Protein AF-A0A3D5SHC4-F1 (afdb_monomer_lite)

Secondary structure (DSSP, 8-state):
------S----SEEESSTT-S-EEE-TTTTT--HHHHHHHHHHTT------GGGT-TTSHHHHIIIIIHHHHHHH---

Foldseek 3Di:
DPPCPDPDDDDQWDAPDVPHPHIDHNPCPPPHDPVNVVVVCVVVVNDDDDDPVCCDPVDPVNCCVPPVVVVVCVVVVD

Structure (mmCIF, N/CA/C/O backbone):
data_AF-A0A3D5SHC4-F1
#
_entry.id   AF-A0A3D5SHC4-F1
#
loop_
_atom_site.group_PDB
_atom_site.id
_atom_site.type_symbol
_atom_site.label_atom_id
_atom_site.label_alt_id
_atom_site.label_comp_id
_atom_site.label_asym_id
_atom_site.label_entity_id
_atom_site.label_seq_id
_atom_site.pdbx_PDB_ins_code
_atom_site.Cartn_x
_atom_site.Cartn_y
_atom_site.Cartn_z
_atom_site.occupancy
_atom_site.B_iso_or_equiv
_atom_site.auth_seq_id
_atom_site.auth_comp_id
_atom_site.auth_asym_id
_atom_site.auth_atom_id
_atom_site.pdbx_PDB_model_num
ATOM 1 N N . MET A 1 1 ? 12.451 13.003 15.508 1.00 32.91 1 MET A N 1
ATOM 2 C CA . MET A 1 1 ? 11.540 12.254 16.406 1.00 32.91 1 MET A CA 1
ATOM 3 C C . MET A 1 1 ? 11.101 10.959 15.731 1.00 32.91 1 MET A C 1
ATOM 5 O O . MET A 1 1 ? 10.284 10.997 14.821 1.00 32.91 1 MET A O 1
ATOM 9 N N . TYR A 1 2 ? 11.677 9.819 16.119 1.00 41.12 2 TYR A N 1
ATOM 10 C CA . TYR A 1 2 ? 11.235 8.502 15.646 1.00 41.12 2 TYR A CA 1
ATOM 11 C C . TYR A 1 2 ? 9.920 8.155 16.357 1.00 41.12 2 TYR A C 1
ATOM 13 O O . TYR A 1 2 ? 9.884 8.093 17.586 1.00 41.12 2 TYR A O 1
ATOM 21 N N . LYS A 1 3 ? 8.830 7.983 15.606 1.00 45.69 3 LYS A N 1
ATOM 22 C CA . LYS A 1 3 ? 7.507 7.655 16.151 1.00 45.69 3 LYS A CA 1
ATOM 23 C C . LYS A 1 3 ? 7.547 6.221 16.695 1.00 45.69 3 LYS A C 1
ATOM 25 O O . LYS A 1 3 ? 7.349 5.274 15.943 1.00 45.69 3 LYS A O 1
ATOM 30 N N . ARG A 1 4 ? 7.841 6.049 17.989 1.00 39.59 4 ARG A N 1
ATOM 31 C CA . ARG A 1 4 ? 7.695 4.765 18.694 1.00 39.59 4 ARG A CA 1
ATOM 32 C C . ARG A 1 4 ? 6.208 4.496 18.937 1.00 39.59 4 ARG A C 1
ATOM 34 O O . ARG A 1 4 ? 5.708 4.680 20.039 1.00 39.59 4 ARG A O 1
ATOM 41 N N . GLN A 1 5 ? 5.483 4.112 17.893 1.00 51.97 5 GLN A N 1
ATOM 42 C CA . GLN A 1 5 ? 4.282 3.303 18.092 1.00 51.97 5 GLN A CA 1
ATOM 43 C C . GLN A 1 5 ? 4.773 1.887 18.403 1.00 51.97 5 GLN A C 1
ATOM 45 O O . GLN A 1 5 ? 5.757 1.449 17.809 1.00 51.97 5 GLN A O 1
ATOM 50 N N . GLY A 1 6 ? 4.181 1.239 19.409 1.00 53.28 6 GLY A N 1
ATOM 51 C CA . GLY A 1 6 ? 4.609 -0.077 19.887 1.00 53.28 6 GLY A CA 1
ATOM 52 C C . GLY A 1 6 ? 4.706 -1.125 18.774 1.00 53.28 6 GLY A C 1
ATOM 53 O O . GLY A 1 6 ? 4.253 -0.905 17.656 1.00 53.28 6 GLY A O 1
ATOM 54 N N . LEU A 1 7 ? 5.270 -2.286 19.110 1.00 56.59 7 LEU A N 1
ATOM 55 C CA . LEU A 1 7 ? 5.584 -3.432 18.233 1.00 56.59 7 LEU A CA 1
ATOM 56 C C . LEU A 1 7 ? 4.427 -3.981 17.367 1.00 56.59 7 LEU A C 1
ATOM 58 O O . LEU A 1 7 ? 4.610 -4.956 16.645 1.00 56.59 7 LEU A O 1
ATOM 62 N N . SER A 1 8 ? 3.237 -3.393 17.421 1.00 59.91 8 SER A N 1
ATOM 63 C CA . SER A 1 8 ? 2.112 -3.792 16.593 1.00 59.91 8 SER A CA 1
ATOM 64 C C . SER A 1 8 ? 2.164 -3.045 15.258 1.00 59.91 8 SER A C 1
ATOM 66 O O . SER A 1 8 ? 1.877 -1.848 15.177 1.00 59.91 8 SER A O 1
ATOM 68 N N . GLY A 1 9 ? 2.559 -3.759 14.201 1.00 66.50 9 GLY A N 1
ATOM 69 C CA . GLY A 1 9 ? 2.395 -3.299 12.824 1.00 66.50 9 GLY A CA 1
ATOM 70 C C . GLY A 1 9 ? 0.920 -3.036 12.476 1.00 66.50 9 GLY A C 1
ATOM 71 O O . GLY A 1 9 ? 0.020 -3.273 13.286 1.00 66.50 9 GLY A O 1
ATOM 72 N N . PRO A 1 10 ? 0.624 -2.524 11.272 1.00 73.69 10 PRO A N 1
ATOM 73 C CA . PRO A 1 10 ? -0.759 -2.323 10.860 1.00 73.69 10 PRO A CA 1
ATOM 74 C C . PRO A 1 10 ? -1.525 -3.659 10.907 1.00 73.69 10 PRO A C 1
ATOM 76 O O . PRO A 1 10 ? -1.121 -4.632 10.281 1.00 73.69 10 PRO A O 1
ATOM 79 N N . SER A 1 11 ? -2.627 -3.706 11.660 1.00 82.62 11 SER A N 1
ATOM 80 C CA . SER A 1 11 ? -3.567 -4.836 11.650 1.00 82.62 11 SER A CA 1
ATOM 81 C C . SER A 1 11 ? -4.519 -4.722 10.446 1.00 82.62 11 SER A C 1
ATOM 83 O O . SER A 1 11 ? -4.929 -3.595 10.120 1.00 82.62 11 SER A O 1
ATOM 85 N N . PRO A 1 12 ? -4.918 -5.843 9.805 1.00 84.75 12 PRO A N 1
ATOM 86 C CA . PRO A 1 12 ? -5.922 -5.848 8.738 1.00 84.75 12 PRO A CA 1
ATOM 87 C C . PRO A 1 12 ? -7.259 -5.233 9.161 1.00 84.75 12 PRO A C 1
ATOM 89 O O . PRO A 1 12 ? -7.912 -4.578 8.353 1.00 84.75 12 PRO A O 1
ATOM 92 N N . VAL A 1 13 ? -7.648 -5.398 10.428 1.00 89.75 13 VAL A N 1
ATOM 93 C CA . VAL A 1 13 ? -8.854 -4.796 11.009 1.00 89.75 13 VAL A CA 1
ATOM 94 C C . VAL A 1 13 ? -8.509 -4.222 12.378 1.00 89.75 13 VAL A C 1
ATOM 96 O O . VAL A 1 13 ? -7.901 -4.897 13.210 1.00 89.75 13 VAL A O 1
ATOM 99 N N . ARG A 1 14 ? -8.883 -2.965 12.618 1.00 89.38 14 ARG A N 1
ATOM 100 C CA . ARG A 1 14 ? -8.777 -2.312 13.933 1.00 89.38 14 ARG A CA 1
ATOM 101 C C . ARG A 1 14 ? -9.859 -1.242 14.091 1.00 89.38 14 ARG A C 1
ATOM 103 O O . ARG A 1 14 ? -10.308 -0.729 13.068 1.00 89.38 14 ARG A O 1
ATOM 110 N N . PRO A 1 15 ? -10.259 -0.861 15.315 1.00 90.31 15 PRO A N 1
ATOM 111 C CA . PRO A 1 15 ? -11.075 0.337 15.495 1.00 90.31 15 PRO A CA 1
ATOM 112 C C . PRO A 1 15 ? -10.314 1.570 14.978 1.00 90.31 15 PRO A C 1
ATOM 114 O O . PRO A 1 15 ? -9.074 1.611 15.043 1.00 90.31 15 PRO A O 1
ATOM 117 N N . LEU A 1 16 ? -11.051 2.528 14.407 1.00 88.44 16 LEU A N 1
ATOM 118 C CA . LEU A 1 16 ? -10.493 3.757 13.834 1.00 88.44 16 LEU A CA 1
ATOM 119 C C . LEU A 1 16 ? -9.723 4.539 14.905 1.00 88.44 16 LEU A C 1
ATOM 121 O O . LEU A 1 16 ? -8.552 4.847 14.710 1.00 88.44 16 LEU A O 1
ATOM 125 N N . GLU A 1 17 ? -10.356 4.712 16.062 1.00 88.81 17 GLU A N 1
ATOM 126 C CA . GLU A 1 17 ? -9.789 5.267 17.292 1.00 88.81 17 GLU A CA 1
ATOM 127 C C . GLU A 1 17 ? -10.128 4.350 18.483 1.00 88.81 17 GLU A C 1
ATOM 129 O O . GLU A 1 17 ? -11.076 3.561 18.389 1.00 88.81 17 GLU A O 1
ATOM 134 N N . PRO A 1 18 ? -9.384 4.400 19.604 1.00 86.06 18 PRO A N 1
ATOM 135 C CA . PRO A 1 18 ? -9.718 3.627 20.800 1.00 86.06 18 PRO A CA 1
ATOM 136 C C . PRO A 1 18 ? -11.167 3.879 21.246 1.00 86.06 18 PRO A C 1
ATOM 138 O O . PRO A 1 18 ? -11.564 5.021 21.447 1.00 86.06 18 PRO A O 1
ATOM 141 N N . GLY A 1 19 ? -11.963 2.815 21.381 1.00 88.25 19 GLY A N 1
ATOM 142 C CA . GLY A 1 19 ? -13.377 2.909 21.773 1.00 88.25 19 GLY A CA 1
ATOM 143 C C . GLY A 1 19 ? -14.352 3.288 20.651 1.00 88.25 19 GLY A C 1
ATOM 144 O O . GLY A 1 19 ? -15.547 3.378 20.904 1.00 88.25 19 GLY A O 1
ATOM 145 N N . SER A 1 20 ? -13.884 3.482 19.414 1.00 91.44 20 SER A N 1
ATOM 146 C CA . SER A 1 20 ? -14.770 3.724 18.273 1.00 91.44 20 SER A CA 1
ATOM 147 C C . SER A 1 20 ? -15.476 2.441 17.822 1.00 91.44 20 SER A C 1
ATOM 149 O O . SER A 1 20 ? -14.841 1.395 17.667 1.00 91.44 20 SER A O 1
ATOM 151 N N . GLU A 1 2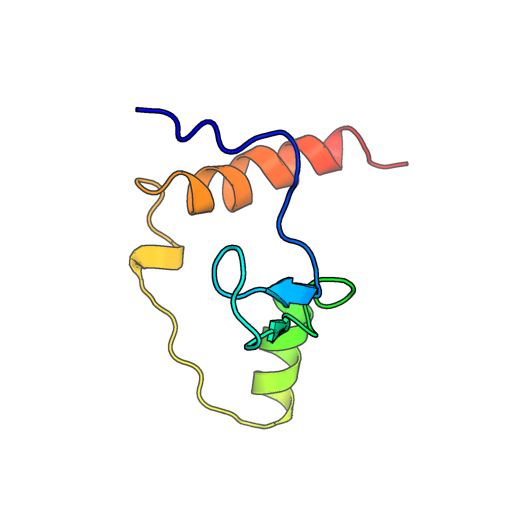1 ? -16.772 2.538 17.523 1.00 92.44 21 GLU A N 1
ATOM 152 C CA . GLU A 1 21 ? -17.534 1.475 16.851 1.00 92.44 21 GLU A CA 1
ATOM 153 C C . GLU A 1 21 ? -17.129 1.311 15.375 1.00 92.44 21 GLU A C 1
ATOM 155 O O . GLU A 1 21 ? -17.319 0.249 14.774 1.00 92.44 21 GLU A O 1
ATOM 160 N N . ILE A 1 22 ? -16.525 2.350 14.786 1.00 93.06 22 ILE A N 1
ATOM 161 C CA . ILE A 1 22 ? -16.090 2.355 13.392 1.00 93.06 22 ILE A CA 1
ATOM 162 C C . ILE A 1 22 ? -14.799 1.548 13.261 1.00 93.06 22 ILE A C 1
ATOM 164 O O . ILE A 1 22 ? -13.779 1.835 13.895 1.00 93.06 22 ILE A O 1
ATOM 168 N N . LYS A 1 23 ? -14.823 0.548 12.377 1.00 92.50 23 LYS A N 1
ATOM 169 C CA . LYS A 1 23 ? -13.672 -0.308 12.074 1.00 92.50 23 LYS A CA 1
ATOM 170 C C . LYS A 1 23 ? -12.959 0.174 10.814 1.00 92.50 23 LYS A C 1
ATOM 172 O O . LYS A 1 23 ? -13.563 0.305 9.755 1.00 92.50 23 LYS A O 1
ATOM 177 N N . LEU A 1 24 ? -11.648 0.361 10.915 1.00 91.31 24 LEU A N 1
ATOM 178 C CA . LEU A 1 24 ? -10.760 0.578 9.783 1.00 91.31 24 LEU A CA 1
ATOM 179 C C . LEU A 1 24 ? -10.271 -0.770 9.250 1.00 91.31 24 LEU A C 1
ATOM 181 O O . LEU A 1 24 ? -9.487 -1.467 9.904 1.00 91.31 24 LEU A O 1
ATOM 185 N N . ILE A 1 25 ? -10.729 -1.112 8.049 1.00 91.44 25 ILE A N 1
ATOM 186 C CA . ILE A 1 25 ? -10.418 -2.368 7.365 1.00 91.44 25 ILE A CA 1
ATOM 187 C C . ILE A 1 25 ? -9.402 -2.087 6.253 1.00 91.44 25 ILE A C 1
ATOM 189 O O . ILE A 1 25 ? -9.548 -1.138 5.485 1.00 91.44 25 ILE A O 1
ATOM 193 N N . ARG A 1 26 ? -8.364 -2.921 6.157 1.00 90.81 26 ARG A N 1
ATOM 194 C CA . ARG A 1 26 ? -7.336 -2.895 5.106 1.00 90.81 26 ARG A CA 1
ATOM 195 C C . ARG A 1 26 ? -7.307 -4.249 4.386 1.00 90.81 26 ARG A C 1
ATOM 197 O O . ARG A 1 26 ? -6.413 -5.052 4.657 1.00 90.81 26 ARG A O 1
ATOM 204 N N . PRO A 1 27 ? -8.254 -4.518 3.468 1.00 89.75 27 PRO A N 1
ATOM 205 C CA . PRO A 1 27 ? -8.433 -5.846 2.866 1.00 89.75 27 PRO A CA 1
ATOM 206 C C . PRO A 1 27 ? -7.190 -6.360 2.131 1.00 89.75 27 PRO A C 1
ATOM 208 O O . PRO A 1 27 ? -6.931 -7.557 2.075 1.00 89.75 27 PRO A O 1
ATOM 211 N N . LEU A 1 28 ? -6.407 -5.433 1.582 1.00 91.00 28 LEU A N 1
ATOM 212 C CA . LEU A 1 28 ? -5.236 -5.718 0.761 1.00 91.00 28 LEU A CA 1
ATOM 213 C C . LEU A 1 28 ? -3.965 -5.986 1.582 1.00 91.00 28 LEU A C 1
ATOM 215 O O . LEU A 1 28 ? -2.961 -6.409 1.024 1.00 91.00 28 LEU A O 1
ATOM 219 N N . LEU A 1 29 ? -3.984 -5.758 2.899 1.00 88.00 29 LEU A N 1
ATOM 220 C CA . LEU A 1 29 ? -2.768 -5.779 3.717 1.00 88.00 29 LEU A CA 1
ATOM 221 C C . LEU A 1 29 ? -2.137 -7.172 3.850 1.00 88.00 29 LEU A C 1
ATOM 223 O O . LEU A 1 29 ? -0.922 -7.276 3.982 1.00 88.00 29 LEU A O 1
ATOM 227 N N . ALA A 1 30 ? -2.957 -8.224 3.854 1.00 84.62 30 ALA A N 1
ATOM 228 C CA . ALA A 1 30 ? -2.500 -9.583 4.142 1.00 84.62 30 ALA A CA 1
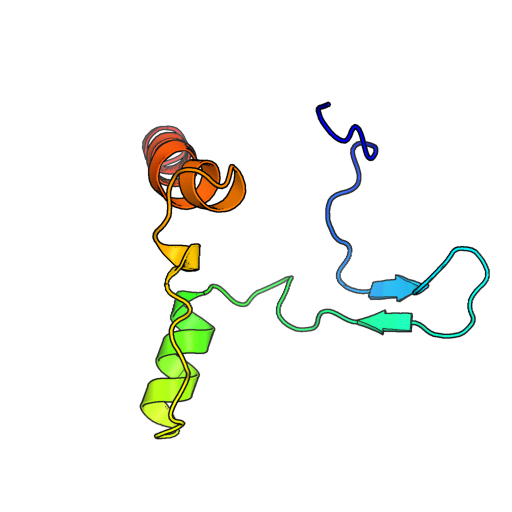ATOM 229 C C . ALA A 1 30 ? -1.857 -10.285 2.936 1.00 84.62 30 ALA A C 1
ATOM 231 O O . ALA A 1 30 ? -0.995 -11.140 3.120 1.00 84.62 30 ALA A O 1
ATOM 232 N N . TRP A 1 31 ? -2.281 -9.950 1.717 1.00 85.56 31 TRP A N 1
ATOM 233 C CA . TRP A 1 31 ? -1.927 -10.716 0.519 1.00 85.56 31 TRP A CA 1
ATOM 234 C C . TRP A 1 31 ? -1.415 -9.850 -0.631 1.00 85.56 31 TRP A C 1
ATOM 236 O O . TRP A 1 31 ? -0.529 -10.288 -1.362 1.00 85.56 31 TRP A O 1
ATOM 246 N N . ALA A 1 32 ? -1.939 -8.632 -0.797 1.00 87.38 32 ALA A N 1
ATOM 247 C CA . ALA A 1 32 ? -1.655 -7.842 -1.981 1.00 87.38 32 ALA A CA 1
ATOM 248 C C . ALA A 1 32 ? -0.287 -7.174 -1.868 1.00 87.38 32 ALA A C 1
ATOM 250 O O . ALA A 1 32 ? 0.015 -6.426 -0.933 1.00 87.38 32 ALA A O 1
ATOM 251 N N . ARG A 1 33 ? 0.543 -7.399 -2.878 1.00 86.88 33 ARG A N 1
ATOM 252 C CA . ARG A 1 33 ? 1.764 -6.639 -3.107 1.00 86.88 33 ARG A CA 1
ATOM 253 C C . ARG A 1 33 ? 1.428 -5.429 -3.963 1.00 86.88 33 ARG A C 1
ATOM 255 O O . ARG A 1 33 ? 0.466 -5.411 -4.723 1.00 86.88 33 ARG A O 1
ATOM 262 N N . ARG A 1 34 ? 2.301 -4.423 -3.916 1.00 83.94 34 A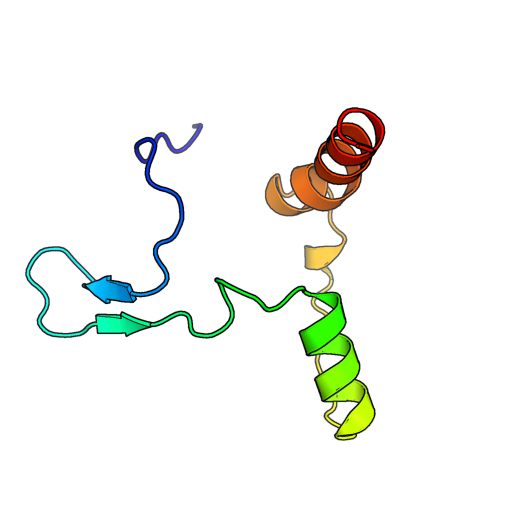RG A N 1
ATOM 263 C CA . ARG A 1 34 ? 2.169 -3.238 -4.774 1.00 83.94 34 ARG A CA 1
ATOM 264 C C . ARG A 1 34 ? 2.077 -3.599 -6.264 1.00 83.94 34 ARG A C 1
ATOM 266 O O . ARG A 1 34 ? 1.279 -3.002 -6.975 1.00 83.94 34 ARG A O 1
ATOM 273 N N . ALA A 1 35 ? 2.863 -4.583 -6.706 1.00 86.19 35 ALA A N 1
ATOM 274 C CA . ALA A 1 35 ? 2.828 -5.064 -8.085 1.00 86.19 35 ALA A CA 1
ATOM 275 C C . ALA A 1 35 ? 1.457 -5.650 -8.464 1.00 86.19 35 ALA A C 1
ATOM 277 O O . ALA A 1 35 ? 1.019 -5.456 -9.591 1.00 86.19 35 ALA A O 1
ATOM 278 N N . ASP A 1 36 ? 0.757 -6.296 -7.525 1.00 90.19 36 ASP A N 1
ATOM 279 C CA . ASP A 1 36 ? -0.568 -6.870 -7.777 1.00 90.19 36 ASP A CA 1
ATOM 280 C C . ASP A 1 36 ? -1.595 -5.761 -8.019 1.00 90.19 36 ASP A C 1
ATOM 282 O O . ASP A 1 36 ? -2.356 -5.820 -8.981 1.00 90.19 36 ASP A O 1
ATOM 286 N N . THR A 1 37 ? -1.568 -4.698 -7.206 1.00 89.31 37 THR A N 1
ATOM 287 C CA . THR A 1 37 ? -2.444 -3.533 -7.405 1.00 89.31 37 THR A CA 1
ATOM 288 C C . THR A 1 37 ? -2.135 -2.798 -8.712 1.00 89.31 37 THR A C 1
ATOM 290 O O . THR A 1 37 ? -3.056 -2.442 -9.439 1.00 89.31 37 THR A O 1
ATOM 293 N N . GLU A 1 38 ? -0.857 -2.592 -9.049 1.00 88.50 38 GLU A N 1
ATOM 294 C CA . GLU A 1 38 ? -0.466 -1.939 -10.310 1.00 88.50 38 GLU A CA 1
ATOM 295 C C . GLU A 1 38 ? -0.875 -2.768 -11.536 1.00 88.50 38 GLU A C 1
ATOM 297 O O . GLU A 1 38 ? -1.421 -2.222 -12.496 1.00 88.50 38 GLU A O 1
ATOM 302 N N . ASN A 1 39 ? -0.660 -4.086 -11.499 1.00 90.38 39 ASN A N 1
ATOM 303 C CA . ASN A 1 39 ? -1.070 -4.995 -12.568 1.00 90.38 39 ASN A CA 1
ATOM 304 C C . ASN A 1 39 ? -2.590 -5.045 -12.714 1.00 90.38 39 ASN A C 1
ATOM 306 O O . ASN A 1 39 ? -3.084 -5.034 -13.839 1.00 90.38 39 ASN A O 1
ATOM 310 N N . TYR A 1 40 ? -3.326 -5.038 -11.600 1.00 92.00 40 TYR A N 1
ATOM 311 C CA . TYR A 1 40 ? -4.781 -4.956 -11.622 1.00 92.00 40 TYR A CA 1
ATOM 312 C C . TYR A 1 40 ? -5.247 -3.679 -12.331 1.00 92.00 40 TYR A C 1
ATOM 314 O O . TYR A 1 40 ? -6.010 -3.771 -13.292 1.00 92.00 40 TYR A O 1
ATOM 322 N N . CYS A 1 41 ? -4.720 -2.507 -11.951 1.00 91.12 41 CYS A N 1
ATOM 323 C CA . CYS A 1 41 ? -5.055 -1.246 -12.619 1.00 91.12 41 CYS A CA 1
ATOM 324 C C . CYS A 1 41 ? -4.732 -1.281 -14.120 1.00 91.12 41 CYS A C 1
ATOM 326 O O . CYS A 1 41 ? -5.564 -0.871 -14.922 1.00 91.12 41 CYS A O 1
ATOM 328 N N . ARG A 1 42 ? -3.571 -1.827 -14.515 1.00 90.38 42 ARG A N 1
ATOM 329 C CA . ARG A 1 42 ? -3.208 -1.995 -15.935 1.00 90.38 42 ARG A CA 1
ATOM 330 C C . ARG A 1 42 ? -4.179 -2.914 -16.676 1.00 90.38 42 ARG A C 1
ATOM 332 O O . ARG A 1 42 ? -4.618 -2.569 -17.766 1.00 90.38 42 ARG A O 1
ATOM 339 N N . SER A 1 43 ? -4.526 -4.061 -16.087 1.00 94.31 43 SER A N 1
ATOM 340 C CA . SER A 1 43 ? -5.442 -5.038 -16.695 1.00 94.31 43 SER A CA 1
ATOM 341 C C . SER A 1 43 ? -6.858 -4.490 -16.869 1.00 94.31 43 SER A C 1
ATOM 343 O O . SER A 1 43 ? -7.528 -4.817 -17.841 1.00 94.31 43 SER A O 1
ATOM 345 N N . MET A 1 44 ? -7.279 -3.616 -15.955 1.00 94.56 44 MET A N 1
ATOM 346 C CA . MET A 1 44 ? -8.588 -2.966 -15.965 1.00 94.56 44 MET A CA 1
ATOM 347 C C . MET A 1 44 ? -8.585 -1.628 -16.713 1.00 94.56 44 MET A C 1
ATOM 349 O O . MET A 1 44 ? -9.600 -0.941 -16.705 1.00 94.56 44 MET A O 1
ATOM 353 N N . GLN A 1 45 ? -7.459 -1.242 -17.328 1.00 93.62 45 GLN A N 1
ATOM 354 C CA . GLN A 1 45 ? -7.285 0.044 -18.018 1.00 93.62 45 GLN A CA 1
ATOM 355 C C . GLN A 1 45 ? -7.673 1.253 -17.144 1.00 93.62 45 GLN A C 1
ATOM 357 O O . GLN A 1 45 ? -8.240 2.234 -17.615 1.00 93.62 45 GLN A O 1
ATOM 362 N N . ILE A 1 46 ? -7.368 1.176 -15.846 1.00 92.62 46 ILE A N 1
ATOM 363 C CA . ILE A 1 46 ? -7.613 2.256 -14.891 1.00 92.62 46 ILE A CA 1
ATOM 364 C C . ILE A 1 46 ? -6.398 3.177 -14.881 1.00 92.62 46 ILE A C 1
ATOM 366 O O . ILE A 1 46 ? -5.307 2.776 -14.460 1.00 92.62 46 ILE A O 1
ATOM 370 N N . ASP A 1 47 ? -6.609 4.433 -15.264 1.00 85.81 47 ASP A N 1
ATOM 371 C CA . ASP A 1 47 ? -5.604 5.483 -15.136 1.00 85.81 47 ASP A CA 1
ATOM 372 C C . ASP A 1 47 ? -5.333 5.782 -13.660 1.00 85.81 47 ASP A C 1
ATOM 374 O O . ASP A 1 47 ? -6.102 6.459 -12.974 1.00 85.81 47 ASP A O 1
ATOM 378 N N . PHE A 1 48 ? -4.204 5.292 -13.155 1.00 81.75 48 PHE A N 1
ATOM 379 C CA . PHE A 1 48 ? -3.740 5.613 -11.813 1.00 81.75 48 PHE A CA 1
ATOM 380 C C . PHE A 1 48 ? -2.726 6.757 -11.855 1.00 81.75 48 PHE A C 1
ATOM 382 O O . PHE A 1 48 ? -1.855 6.829 -12.722 1.00 81.75 48 PHE A O 1
ATOM 389 N N . ARG A 1 49 ? -2.821 7.667 -10.884 1.00 83.81 49 ARG A N 1
ATOM 390 C CA . ARG A 1 49 ? -1.861 8.763 -10.735 1.00 83.81 49 ARG A CA 1
ATOM 391 C C . ARG A 1 49 ? -0.632 8.271 -9.983 1.00 83.81 49 ARG A C 1
ATOM 393 O O . ARG A 1 49 ? -0.743 7.646 -8.927 1.00 83.81 49 ARG A O 1
ATOM 400 N N . VAL A 1 50 ? 0.542 8.567 -10.527 1.00 81.00 50 VAL A N 1
ATOM 401 C CA . VAL A 1 50 ? 1.816 8.315 -9.857 1.00 81.00 50 VAL A CA 1
ATOM 402 C C . VAL A 1 50 ? 2.218 9.590 -9.134 1.00 81.00 50 VAL A C 1
ATOM 404 O O . VAL A 1 50 ? 2.542 10.589 -9.762 1.00 81.00 50 VAL A O 1
ATOM 407 N N . ASP A 1 51 ? 2.166 9.552 -7.807 1.00 84.50 51 ASP A N 1
ATOM 408 C CA . ASP A 1 51 ? 2.670 10.635 -6.963 1.00 84.50 51 ASP A CA 1
ATOM 409 C C . ASP A 1 51 ? 4.210 10.649 -7.008 1.00 84.50 51 ASP A C 1
ATOM 411 O O . ASP A 1 51 ? 4.8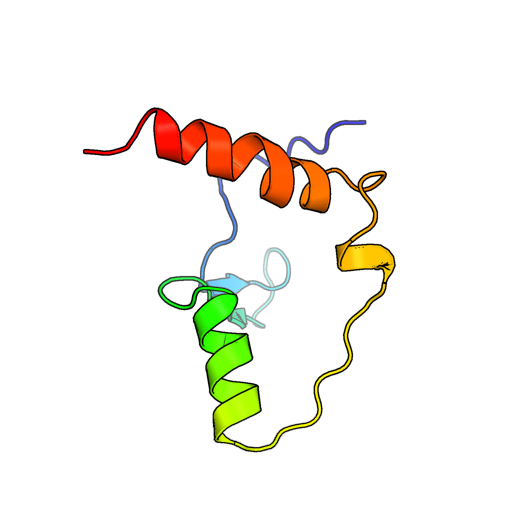54 9.623 -6.748 1.00 84.50 51 ASP A O 1
ATOM 415 N N . GLU A 1 52 ? 4.792 11.802 -7.344 1.00 84.50 52 GLU A N 1
ATOM 416 C CA . GLU A 1 52 ? 6.238 12.037 -7.442 1.00 84.50 52 GLU A CA 1
ATOM 417 C C . GLU A 1 52 ? 6.967 11.744 -6.119 1.00 84.50 52 GLU A C 1
ATOM 419 O O . GLU A 1 52 ? 8.069 11.184 -6.110 1.00 84.50 52 GLU A O 1
ATOM 424 N N . MET A 1 53 ? 6.315 11.988 -4.977 1.00 84.75 53 MET A N 1
ATOM 425 C CA . MET A 1 53 ? 6.844 11.708 -3.638 1.00 84.75 53 MET A CA 1
ATOM 426 C C . MET A 1 53 ? 7.071 10.211 -3.391 1.00 84.75 53 MET A C 1
ATOM 428 O O . MET A 1 53 ? 7.755 9.836 -2.437 1.00 84.75 53 MET A O 1
ATOM 432 N N . ASN A 1 54 ? 6.517 9.320 -4.223 1.00 82.56 54 ASN A N 1
ATOM 433 C CA . ASN A 1 54 ? 6.823 7.888 -4.152 1.00 82.56 54 ASN A CA 1
ATOM 434 C C . ASN A 1 54 ? 8.271 7.576 -4.544 1.00 82.56 54 ASN A C 1
ATOM 436 O O . ASN A 1 54 ? 8.775 6.498 -4.198 1.00 82.56 54 ASN A O 1
ATOM 440 N N . HIS A 1 55 ? 8.921 8.484 -5.272 1.00 83.75 55 HIS A N 1
ATOM 441 C CA . HIS A 1 55 ? 10.298 8.348 -5.727 1.00 83.75 55 HIS A CA 1
ATOM 442 C C . HIS A 1 55 ? 11.285 9.155 -4.887 1.00 83.75 55 HIS A C 1
ATOM 444 O O . HIS A 1 55 ? 12.465 8.802 -4.900 1.00 83.75 55 HIS A O 1
ATOM 450 N N . ASP A 1 56 ? 10.805 10.134 -4.120 1.00 89.56 56 ASP A N 1
ATOM 451 C CA . ASP A 1 56 ? 11.631 10.984 -3.270 1.00 89.56 56 ASP A CA 1
ATOM 452 C C . ASP A 1 56 ? 12.188 10.225 -2.051 1.00 89.56 56 ASP A C 1
ATOM 454 O O . ASP A 1 56 ? 11.473 9.812 -1.133 1.00 89.56 56 ASP A O 1
ATOM 458 N N . GLU A 1 57 ? 13.508 10.048 -2.044 1.00 86.12 57 GLU A N 1
ATOM 459 C CA . GLU A 1 57 ? 14.242 9.364 -0.982 1.00 86.12 57 GLU A CA 1
ATOM 460 C C . GLU A 1 57 ? 14.426 10.212 0.279 1.00 86.12 57 GLU A C 1
ATOM 462 O O . GLU A 1 57 ? 14.930 9.694 1.275 1.00 86.12 57 GLU A O 1
ATOM 467 N N . SER A 1 58 ? 13.969 11.467 0.311 1.00 89.06 58 SER A N 1
ATOM 468 C CA . SER A 1 58 ? 13.868 12.260 1.543 1.00 89.06 58 SER A CA 1
ATOM 469 C C . SER A 1 58 ? 12.916 11.604 2.558 1.00 89.06 58 SER A C 1
ATOM 471 O O . SER A 1 58 ? 13.148 11.642 3.776 1.00 89.06 58 SER A O 1
ATOM 473 N N . PHE A 1 59 ? 11.905 10.875 2.073 1.00 86.75 59 PHE A N 1
ATOM 474 C CA . PHE A 1 59 ? 10.947 10.157 2.902 1.00 86.75 59 PHE A CA 1
ATOM 475 C C . PHE A 1 59 ? 11.477 8.790 3.345 1.00 86.75 59 PHE A C 1
ATOM 477 O O . PHE A 1 59 ? 11.771 7.910 2.532 1.00 86.75 59 PHE A O 1
ATOM 484 N N . SER A 1 60 ? 11.469 8.533 4.659 1.00 87.75 60 SER A N 1
ATOM 485 C CA . SER A 1 60 ? 11.909 7.247 5.231 1.00 87.75 60 SER A CA 1
ATOM 486 C C . SER A 1 60 ? 11.187 6.036 4.624 1.00 87.75 60 SER A C 1
ATOM 488 O O . SER A 1 60 ? 11.815 5.006 4.401 1.00 87.75 60 SER A O 1
ATOM 490 N N . ARG A 1 61 ? 9.891 6.161 4.292 1.00 87.56 61 ARG A N 1
ATOM 491 C CA . ARG A 1 61 ? 9.103 5.099 3.631 1.00 87.56 61 ARG A CA 1
ATOM 492 C C . ARG A 1 61 ? 9.686 4.683 2.275 1.00 87.56 61 ARG A C 1
ATOM 494 O O . ARG A 1 61 ? 9.646 3.504 1.931 1.00 87.56 61 ARG A O 1
ATOM 501 N N . VAL A 1 62 ? 10.241 5.631 1.517 1.00 89.19 62 VAL A N 1
ATOM 502 C CA . VAL A 1 62 ? 10.828 5.371 0.198 1.00 89.19 62 VAL A CA 1
ATOM 503 C C . VAL A 1 62 ? 12.192 4.711 0.359 1.00 89.19 62 VAL A C 1
ATOM 505 O O . VAL A 1 62 ? 12.422 3.684 -0.275 1.00 89.19 62 VAL A O 1
ATOM 508 N N . ARG A 1 63 ? 13.040 5.203 1.274 1.00 90.81 63 ARG A N 1
ATOM 509 C CA . ARG A 1 63 ? 14.340 4.574 1.582 1.00 90.81 63 ARG A CA 1
ATOM 510 C C . ARG A 1 63 ? 14.192 3.140 2.075 1.00 90.81 63 ARG A C 1
ATOM 512 O O . ARG A 1 63 ? 14.855 2.247 1.559 1.00 90.81 63 ARG A O 1
ATOM 519 N N . VAL A 1 64 ? 13.275 2.894 3.015 1.00 89.56 64 VAL A N 1
ATOM 520 C CA . VAL A 1 64 ? 12.990 1.533 3.501 1.00 89.56 64 VAL A CA 1
ATOM 521 C C . VAL A 1 64 ? 12.605 0.625 2.332 1.00 89.56 64 VAL A C 1
ATOM 523 O O . VAL A 1 64 ? 13.144 -0.468 2.194 1.00 89.56 64 VAL A O 1
ATOM 526 N N . ARG A 1 65 ? 11.725 1.089 1.441 1.00 88.75 65 ARG A N 1
ATOM 527 C CA . ARG A 1 65 ? 11.259 0.293 0.302 1.00 88.75 65 ARG A CA 1
ATOM 528 C C . ARG A 1 65 ? 12.329 0.048 -0.763 1.00 88.75 65 ARG A C 1
ATOM 530 O O . ARG A 1 65 ? 12.376 -1.053 -1.301 1.00 88.75 65 ARG A O 1
ATOM 537 N N . LYS A 1 66 ? 13.123 1.064 -1.110 1.00 89.12 66 LYS A N 1
ATOM 538 C CA . LYS A 1 66 ? 14.090 1.011 -2.218 1.00 89.12 66 LYS A CA 1
ATOM 539 C C . LYS A 1 66 ? 15.450 0.447 -1.816 1.00 89.12 66 LYS A C 1
ATOM 541 O O . LYS A 1 66 ? 16.099 -0.163 -2.651 1.00 89.12 66 LYS A O 1
ATOM 546 N N . GLN A 1 67 ? 15.876 0.652 -0.573 1.00 91.00 67 GLN A N 1
ATOM 547 C CA . GLN A 1 67 ? 17.218 0.283 -0.117 1.00 91.00 67 GLN A CA 1
ATOM 548 C C . GLN A 1 67 ? 17.162 -0.888 0.871 1.00 91.00 67 GLN A C 1
ATOM 550 O O . GLN A 1 67 ? 17.789 -1.920 0.647 1.00 91.00 67 GLN A O 1
ATOM 555 N N . LEU A 1 68 ? 16.356 -0.770 1.934 1.00 90.50 68 LEU A N 1
ATOM 556 C CA . LEU A 1 68 ? 16.350 -1.763 3.012 1.00 90.50 68 LEU A CA 1
ATOM 557 C C . LEU A 1 68 ? 15.660 -3.075 2.610 1.00 90.50 68 LEU A C 1
ATOM 559 O O . LEU A 1 68 ? 16.222 -4.142 2.828 1.00 90.50 68 LEU A O 1
ATOM 563 N N . LEU A 1 69 ? 14.463 -3.026 2.015 1.00 88.19 69 LEU A N 1
ATOM 564 C CA . LEU A 1 69 ? 13.730 -4.246 1.650 1.00 88.19 69 LEU A CA 1
ATOM 565 C C . LEU A 1 69 ? 14.479 -5.125 0.631 1.00 88.19 69 LEU A C 1
ATOM 567 O O . LEU A 1 69 ? 14.505 -6.338 0.844 1.00 88.19 69 LEU A O 1
ATOM 571 N N . PRO A 1 70 ? 15.089 -4.593 -0.451 1.00 88.94 70 PRO A N 1
ATOM 572 C CA . PRO A 1 70 ? 15.875 -5.415 -1.371 1.00 88.94 70 PRO A CA 1
ATOM 573 C C . PRO A 1 70 ? 17.079 -6.065 -0.690 1.00 88.94 70 PRO A C 1
ATOM 575 O O . PRO A 1 70 ? 17.314 -7.253 -0.887 1.00 88.94 70 PRO A O 1
ATOM 57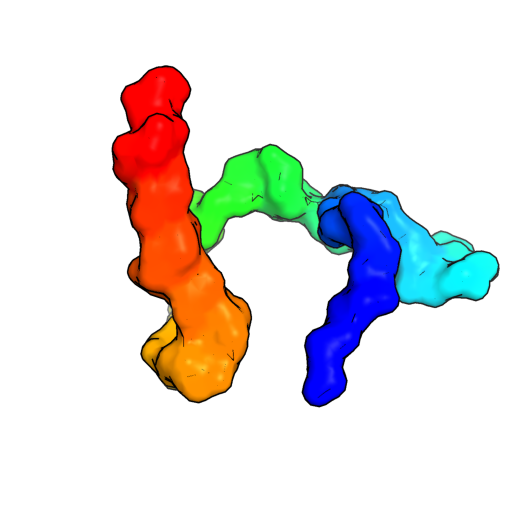8 N N . LEU A 1 71 ? 17.773 -5.318 0.173 1.00 90.25 71 LEU A N 1
ATOM 579 C CA . LEU A 1 71 ? 18.895 -5.837 0.950 1.00 90.25 71 LEU A CA 1
ATOM 580 C C . LEU A 1 71 ? 18.449 -6.952 1.911 1.00 90.25 71 LEU A C 1
ATOM 582 O O . LEU A 1 71 ? 19.071 -8.003 1.991 1.00 90.25 71 LEU A O 1
ATOM 586 N N . MET A 1 72 ? 17.324 -6.783 2.606 1.00 88.69 72 MET A N 1
ATOM 587 C CA . MET A 1 72 ? 16.781 -7.839 3.469 1.00 88.69 72 MET A CA 1
ATOM 588 C C . MET A 1 72 ? 16.398 -9.097 2.681 1.00 88.69 72 MET A C 1
ATOM 590 O O . MET A 1 72 ? 16.623 -10.208 3.160 1.00 88.69 72 MET A O 1
ATOM 594 N N . LYS A 1 73 ? 15.856 -8.945 1.465 1.00 86.62 73 LYS A N 1
ATOM 595 C CA . LYS A 1 73 ? 15.541 -10.084 0.591 1.00 86.62 73 LYS A CA 1
ATOM 596 C C . LYS A 1 73 ? 16.792 -10.842 0.154 1.00 86.62 73 LYS A C 1
ATOM 598 O O . LYS A 1 73 ? 16.745 -12.063 0.127 1.00 86.62 73 LYS A O 1
ATOM 603 N N . SER A 1 74 ? 17.907 -10.159 -0.126 1.00 87.25 74 SER A N 1
ATOM 604 C CA . SER A 1 74 ? 19.150 -10.858 -0.481 1.00 87.25 74 SER A CA 1
ATOM 605 C C . SER A 1 74 ? 19.702 -11.705 0.667 1.00 87.25 74 SER A C 1
ATOM 607 O O . SER A 1 74 ? 20.326 -12.729 0.413 1.00 87.25 74 SER A O 1
ATOM 609 N N . PHE A 1 75 ? 19.456 -11.315 1.922 1.00 85.00 75 PHE A N 1
ATOM 610 C CA . PHE A 1 75 ? 19.841 -12.113 3.091 1.00 85.00 75 PHE A CA 1
ATOM 611 C C . PHE A 1 75 ? 18.870 -13.262 3.382 1.00 85.00 75 PHE A C 1
ATOM 613 O O . PHE A 1 75 ? 19.302 -14.340 3.784 1.00 85.00 75 PHE A O 1
ATOM 620 N N . ASN A 1 76 ? 17.569 -13.053 3.171 1.00 75.06 76 ASN A N 1
ATOM 621 C CA . ASN A 1 76 ? 16.530 -14.055 3.410 1.00 75.06 76 ASN A CA 1
ATOM 622 C C . ASN A 1 76 ? 16.029 -1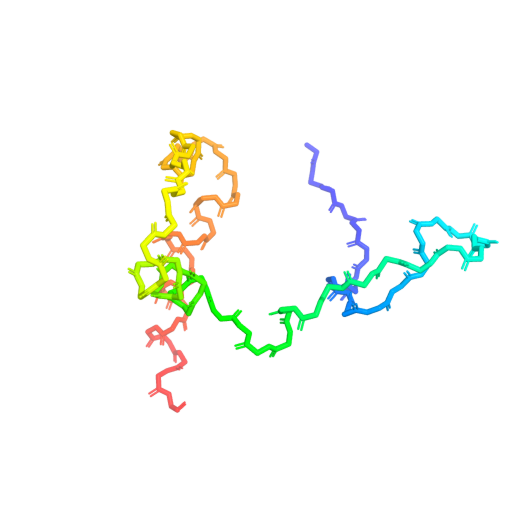4.676 2.097 1.00 75.06 76 ASN A C 1
ATOM 624 O O . ASN A 1 76 ? 14.834 -14.659 1.810 1.00 75.06 76 ASN A O 1
ATOM 628 N N . ASN A 1 77 ? 16.963 -15.185 1.292 1.00 60.94 77 ASN A N 1
ATOM 629 C CA . ASN A 1 77 ? 16.698 -15.771 -0.025 1.00 60.94 77 ASN A CA 1
ATOM 630 C C . ASN A 1 77 ? 16.433 -17.295 0.040 1.00 60.94 77 ASN A C 1
ATOM 632 O O . ASN A 1 77 ? 16.707 -18.007 -0.925 1.00 60.94 77 ASN A O 1
ATOM 636 N N . ARG A 1 78 ? 15.973 -17.794 1.196 1.00 54.19 78 ARG A N 1
ATOM 637 C CA . ARG A 1 78 ? 15.611 -19.200 1.441 1.00 54.19 78 ARG A CA 1
ATOM 638 C C . ARG A 1 78 ? 14.106 -19.402 1.357 1.00 54.19 78 ARG A C 1
ATOM 640 O O . ARG A 1 78 ? 13.379 -18.508 1.844 1.00 54.19 78 ARG A O 1
#

pLDDT: mean 82.77, std 13.81, range [32.91, 94.56]

Sequence (78 aa):
MYKRQGLSGPSPVRPLEPGSEIKLIRPLLAWARRADTENYCRSMQIDFRVDEMNHDESFSRVRVRKQLLPLMKSFNNR

Radius of gyration: 16.15 Å; chains: 1; bounding box: 37×32×40 Å